Protein AF-A0A9P9G4G7-F1 (afdb_monomer)

Solvent-accessible surface area (backbone atoms only — not comparable to full-atom values): 7251 Å² total; per-residue (Å²): 136,85,80,51,73,46,72,50,93,49,97,52,38,46,46,36,37,38,46,35,79,91,70,76,42,65,52,77,46,78,59,27,53,66,90,45,66,79,78,62,82,86,71,73,50,72,68,55,52,52,53,47,53,32,68,68,69,73,54,50,76,93,79,57,79,86,81,86,87,80,87,84,78,79,82,81,44,81,47,66,54,96,60,53,52,44,99,82,70,83,46,75,49,59,61,76,78,26,37,37,54,46,70,80,86,61,74,71,74,127

InterPro domains:
  IPR002938 FAD-binding domain [PF01494] (19-108)
  IPR036188 FAD/NAD(P)-binding domain superfamily [G3DSA:3.50.50.60] (84-108)

Mean predicted aligned error: 11.19 Å

Structure (mmCIF, N/CA/C/O backbone):
data_AF-A0A9P9G4G7-F1
#
_entry.id   AF-A0A9P9G4G7-F1
#
loop_
_atom_site.group_PDB
_atom_site.id
_atom_site.type_symbol
_atom_site.label_atom_id
_atom_site.label_alt_id
_atom_site.label_comp_id
_atom_site.label_asym_id
_atom_site.label_entity_id
_atom_site.label_seq_id
_atom_site.pdbx_PDB_ins_code
_atom_site.Cartn_x
_atom_site.Cartn_y
_atom_site.Cartn_z
_atom_site.occupancy
_atom_site.B_iso_or_equiv
_atom_site.auth_seq_id
_atom_site.auth_comp_id
_atom_site.auth_asym_id
_atom_site.auth_atom_id
_atom_site.pdbx_PDB_model_num
ATOM 1 N N . MET A 1 1 ? -16.671 16.917 -8.321 1.00 41.00 1 MET A N 1
ATOM 2 C CA . MET A 1 1 ? -15.336 16.310 -8.152 1.00 41.00 1 MET A CA 1
ATOM 3 C C . MET A 1 1 ? -15.560 14.806 -8.070 1.00 41.00 1 MET A C 1
ATOM 5 O O . MET A 1 1 ? -16.259 14.373 -7.161 1.00 41.00 1 MET A O 1
ATOM 9 N N . PHE A 1 2 ? -15.145 14.043 -9.083 1.00 38.12 2 PHE A N 1
ATOM 10 C CA . PHE A 1 2 ? -15.349 12.592 -9.113 1.00 38.12 2 PHE A CA 1
ATOM 11 C C . PHE A 1 2 ? -14.189 11.930 -8.371 1.00 38.12 2 PHE A C 1
ATOM 13 O O . PHE A 1 2 ? -13.041 12.107 -8.760 1.00 38.12 2 PHE A O 1
ATOM 20 N N . HIS A 1 3 ? -14.489 11.206 -7.296 1.00 51.16 3 HIS A N 1
ATOM 21 C CA . HIS A 1 3 ? -13.516 10.395 -6.572 1.00 51.16 3 HIS A CA 1
ATOM 22 C C . HIS A 1 3 ? -13.793 8.944 -6.947 1.00 51.16 3 HIS A C 1
ATOM 24 O O . HIS A 1 3 ? -14.766 8.363 -6.470 1.00 51.16 3 HIS A O 1
ATOM 30 N N . GLN A 1 4 ? -13.004 8.387 -7.862 1.00 51.06 4 GLN A N 1
ATOM 31 C CA . GLN A 1 4 ? -13.153 6.995 -8.274 1.00 51.06 4 GLN A CA 1
ATOM 32 C C . GLN A 1 4 ? -12.061 6.154 -7.619 1.00 51.06 4 GLN A C 1
ATOM 34 O O . GLN A 1 4 ? -10.879 6.495 -7.668 1.00 51.06 4 GLN A O 1
ATOM 39 N N . VAL A 1 5 ? -12.486 5.061 -6.989 1.00 56.97 5 VAL A N 1
ATOM 40 C CA . VAL A 1 5 ? -11.599 3.971 -6.590 1.00 56.97 5 VAL A CA 1
ATOM 41 C C . VAL A 1 5 ? -11.725 2.902 -7.665 1.00 56.97 5 VAL A C 1
ATOM 43 O O . VAL A 1 5 ? -12.822 2.403 -7.917 1.00 56.97 5 VAL A O 1
ATOM 46 N N . VAL A 1 6 ? -10.614 2.579 -8.316 1.00 63.34 6 VAL A N 1
ATOM 47 C CA . VAL A 1 6 ? -10.541 1.523 -9.324 1.00 63.34 6 VAL A CA 1
ATOM 48 C C . VAL A 1 6 ? -9.920 0.304 -8.666 1.00 63.34 6 VAL A C 1
ATOM 50 O O . VAL A 1 6 ? -8.762 0.331 -8.257 1.00 63.34 6 VAL A O 1
ATOM 53 N N . TYR A 1 7 ? -10.690 -0.773 -8.556 1.00 59.88 7 TYR A N 1
ATOM 54 C CA . TYR A 1 7 ? -10.147 -2.068 -8.169 1.00 59.88 7 TYR A CA 1
ATOM 55 C C . TYR A 1 7 ? -9.564 -2.741 -9.402 1.00 59.88 7 TYR A C 1
ATOM 57 O O . TYR A 1 7 ? -10.260 -2.922 -10.403 1.00 59.88 7 TYR A O 1
ATOM 65 N N . VAL A 1 8 ? -8.288 -3.098 -9.326 1.00 67.12 8 VAL A N 1
ATOM 66 C CA . VAL A 1 8 ? -7.612 -3.831 -10.389 1.00 67.12 8 VAL A CA 1
ATOM 67 C C . VAL A 1 8 ? -7.634 -5.305 -10.011 1.00 67.12 8 VAL A C 1
ATOM 69 O O . VAL A 1 8 ? -7.229 -5.701 -8.922 1.00 67.12 8 VAL A O 1
ATOM 72 N N . ALA A 1 9 ? -8.178 -6.124 -10.907 1.00 63.09 9 ALA A N 1
ATOM 73 C CA . ALA A 1 9 ? -8.168 -7.568 -10.746 1.00 63.09 9 ALA A CA 1
ATOM 74 C C . ALA A 1 9 ? -6.817 -8.112 -11.235 1.00 63.09 9 ALA A C 1
ATOM 76 O O . ALA A 1 9 ? -6.674 -8.467 -12.406 1.00 63.09 9 ALA A O 1
ATOM 77 N N . ASN A 1 10 ? -5.830 -8.163 -10.341 1.00 73.25 10 ASN A N 1
ATOM 78 C CA . ASN A 1 10 ? -4.533 -8.784 -10.586 1.00 73.25 10 ASN A CA 1
ATOM 79 C C . ASN A 1 10 ? -4.451 -10.135 -9.844 1.00 73.25 10 ASN A C 1
ATOM 81 O O . ASN A 1 10 ? -4.945 -10.292 -8.731 1.00 73.25 10 ASN A O 1
ATOM 85 N N . LYS A 1 11 ? -3.892 -11.164 -10.497 1.00 74.69 11 LYS A N 1
ATOM 86 C CA . LYS A 1 11 ? -3.790 -12.522 -9.923 1.00 74.69 11 LYS A CA 1
ATOM 87 C C . LYS A 1 11 ? -2.676 -12.647 -8.879 1.00 74.69 11 LYS A C 1
ATOM 89 O O . LYS A 1 11 ? -2.701 -13.566 -8.066 1.00 74.69 11 LYS A O 1
ATOM 94 N N . ASP A 1 12 ? -1.691 -11.760 -8.960 1.00 80.25 12 ASP A N 1
ATOM 95 C CA . ASP A 1 12 ? -0.473 -11.771 -8.161 1.00 80.25 12 ASP A CA 1
ATOM 96 C C . ASP A 1 12 ? -0.475 -10.651 -7.116 1.00 80.25 12 ASP A C 1
ATOM 98 O O . ASP A 1 12 ? 0.278 -10.742 -6.156 1.00 80.25 12 ASP A O 1
ATOM 102 N N . ILE A 1 13 ? -1.301 -9.614 -7.260 1.00 78.44 13 ILE A N 1
ATOM 103 C CA . ILE A 1 13 ? -1.364 -8.490 -6.322 1.00 78.44 13 ILE A CA 1
ATOM 104 C C . ILE A 1 13 ? -2.835 -8.178 -6.020 1.00 78.44 13 ILE A C 1
ATOM 106 O O . ILE A 1 13 ? -3.692 -8.238 -6.898 1.00 78.44 13 ILE A O 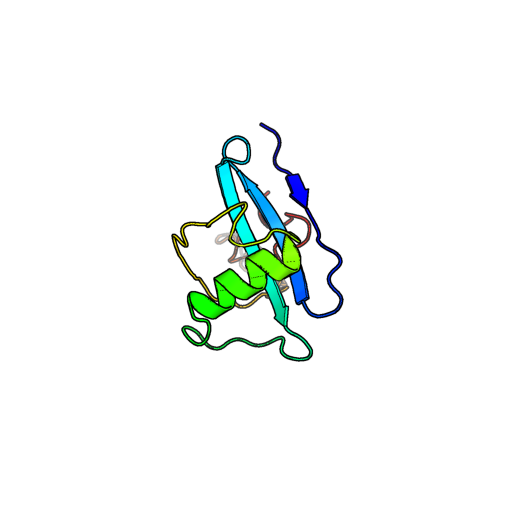1
ATOM 110 N N . GLY A 1 14 ? -3.152 -7.950 -4.746 1.00 75.38 14 GLY A N 1
ATOM 111 C CA . GLY A 1 14 ? -4.467 -7.455 -4.343 1.00 75.38 14 GLY A CA 1
ATOM 112 C C . GLY A 1 14 ? -4.394 -5.962 -4.059 1.00 75.38 14 GLY A C 1
ATOM 113 O O . GLY A 1 14 ? -3.730 -5.558 -3.102 1.00 75.38 14 GLY A O 1
ATOM 114 N N . GLU A 1 15 ? -5.097 -5.144 -4.843 1.00 69.69 15 GLU A N 1
ATOM 115 C CA . GLU A 1 15 ? -4.959 -3.687 -4.764 1.00 69.69 15 GLU A CA 1
ATOM 116 C C . GLU A 1 15 ? -6.229 -2.874 -5.048 1.00 69.69 15 GLU A C 1
ATOM 118 O O . GLU A 1 15 ? -7.262 -3.376 -5.500 1.00 69.69 15 GLU A O 1
ATOM 123 N N . GLY A 1 16 ? -6.099 -1.563 -4.836 1.00 70.56 16 GLY A N 1
ATOM 124 C CA . GLY A 1 16 ? -6.951 -0.543 -5.433 1.00 70.56 16 GLY A CA 1
ATOM 125 C C . GLY A 1 16 ? -6.151 0.707 -5.805 1.00 70.56 16 GLY A C 1
ATOM 126 O O . GLY A 1 16 ? -5.170 1.056 -5.149 1.00 70.56 16 GLY A O 1
ATOM 127 N N . PHE A 1 17 ? -6.593 1.398 -6.850 1.00 74.69 17 PHE A N 1
ATOM 128 C CA . PHE A 1 17 ? -6.118 2.722 -7.235 1.00 74.69 17 PHE A CA 1
ATOM 129 C C . PHE A 1 17 ? -7.123 3.768 -6.797 1.00 74.69 17 PHE A C 1
ATOM 131 O O . PHE A 1 17 ? -8.326 3.615 -7.019 1.00 74.69 17 PHE A O 1
ATOM 138 N N . ARG A 1 18 ? -6.623 4.878 -6.264 1.00 71.44 18 ARG A N 1
ATOM 139 C CA . ARG A 1 18 ? -7.397 6.112 -6.189 1.00 71.44 18 ARG A CA 1
ATOM 140 C C . ARG A 1 18 ? -6.730 7.158 -7.061 1.00 71.44 18 ARG A C 1
ATOM 142 O O . ARG A 1 18 ? -5.560 7.465 -6.851 1.00 71.44 18 ARG A O 1
ATOM 149 N N . LEU A 1 19 ? -7.485 7.706 -8.007 1.00 70.88 19 LEU A N 1
ATOM 150 C CA . LEU A 1 19 ? -7.067 8.860 -8.796 1.00 70.88 19 LEU A CA 1
ATOM 151 C C . LEU A 1 19 ? -7.626 10.141 -8.175 1.00 70.88 19 LEU A C 1
ATOM 153 O O . LEU A 1 19 ? -8.776 10.200 -7.733 1.00 70.88 19 LEU A O 1
ATOM 157 N N . GLU A 1 20 ? -6.793 11.169 -8.156 1.00 66.62 20 GLU A N 1
ATOM 158 C CA . GLU A 1 20 ? -7.064 12.500 -7.634 1.00 66.62 20 GLU A CA 1
ATOM 159 C C . GLU A 1 20 ? -6.625 13.560 -8.648 1.00 66.62 20 GLU A C 1
ATOM 161 O O . GLU A 1 20 ? -5.897 13.276 -9.601 1.00 66.62 20 GLU A O 1
ATOM 166 N N . ASN A 1 21 ? -7.078 14.800 -8.445 1.00 64.00 21 ASN A N 1
ATOM 167 C CA . ASN A 1 21 ? -6.650 15.958 -9.234 1.00 64.00 21 ASN A CA 1
ATOM 168 C C . ASN A 1 21 ? -6.730 15.734 -10.755 1.00 64.00 21 ASN A C 1
ATOM 170 O O . ASN A 1 21 ? -5.739 15.898 -11.462 1.00 64.00 21 ASN A O 1
ATOM 174 N N . GLU A 1 22 ? -7.915 15.365 -11.258 1.00 66.88 22 GLU A N 1
ATOM 175 C CA . GLU A 1 22 ? -8.141 15.127 -12.696 1.00 66.88 22 GLU A CA 1
ATOM 176 C C . GLU A 1 22 ? -7.218 14.042 -13.276 1.00 66.88 22 GLU A C 1
ATOM 178 O O . GLU A 1 22 ? -6.671 14.210 -14.361 1.00 66.88 22 GLU A O 1
ATOM 183 N N . GLU A 1 23 ? -7.010 12.948 -12.534 1.00 64.56 23 GLU A N 1
ATOM 184 C CA . GLU A 1 23 ? -6.185 11.803 -12.961 1.00 64.56 23 GLU A CA 1
ATOM 185 C C . GLU A 1 23 ? -4.679 12.111 -13.062 1.00 64.56 23 GLU A C 1
ATOM 187 O O . GLU A 1 23 ? -3.900 11.270 -13.505 1.00 64.56 23 GLU A O 1
ATOM 192 N N . LYS A 1 24 ? -4.236 13.294 -12.613 1.00 69.50 24 LYS A N 1
ATOM 193 C CA . LYS A 1 24 ? -2.814 13.684 -12.623 1.00 69.50 24 LYS A CA 1
ATOM 194 C C . LYS A 1 24 ? -2.037 13.125 -11.440 1.00 69.50 24 LYS A C 1
ATOM 196 O O . LYS A 1 24 ? -0.810 13.101 -11.472 1.00 69.50 24 LYS A O 1
ATOM 201 N N . GLN A 1 25 ? -2.736 12.746 -10.376 1.00 75.56 25 GLN A N 1
ATOM 202 C CA . GLN A 1 25 ? -2.151 12.219 -9.152 1.00 75.56 25 GLN A CA 1
ATOM 203 C C . GLN A 1 25 ? -3.028 11.101 -8.609 1.00 75.56 25 GLN A C 1
ATOM 205 O O . GLN A 1 25 ? -4.174 10.920 -9.015 1.00 75.56 25 GLN A O 1
ATOM 210 N N . GLY A 1 26 ? -2.489 10.337 -7.678 1.00 77.81 26 GLY A N 1
ATOM 211 C CA . GLY A 1 26 ? -3.223 9.262 -7.051 1.00 77.81 26 GLY A CA 1
ATOM 212 C C . GLY A 1 26 ? -2.336 8.482 -6.112 1.00 77.81 26 GLY A C 1
ATOM 213 O O . GLY A 1 26 ? -1.152 8.782 -5.954 1.00 77.81 26 GLY A O 1
ATOM 214 N N . PHE A 1 27 ? -2.913 7.455 -5.512 1.00 81.50 27 PHE A N 1
ATOM 215 C CA . PHE A 1 27 ? -2.156 6.494 -4.735 1.00 81.50 27 PHE A CA 1
ATOM 216 C C . PHE A 1 27 ? -2.607 5.075 -5.049 1.00 81.50 27 PHE A C 1
ATOM 218 O O . PHE A 1 27 ? -3.764 4.817 -5.400 1.00 81.50 27 PHE A O 1
ATOM 225 N N . ILE A 1 28 ? -1.654 4.160 -4.915 1.00 82.44 28 ILE A N 1
ATOM 226 C CA . ILE A 1 28 ? -1.867 2.724 -5.024 1.00 82.44 28 ILE A CA 1
ATOM 227 C C . ILE A 1 28 ? -1.923 2.169 -3.611 1.00 82.44 28 ILE A C 1
ATOM 229 O O . ILE A 1 28 ? -1.029 2.420 -2.803 1.00 82.44 28 ILE A O 1
ATOM 233 N N . MET A 1 29 ? -2.962 1.396 -3.325 1.00 83.44 29 MET A N 1
ATOM 234 C CA . MET A 1 29 ? -3.042 0.580 -2.121 1.00 83.44 29 MET A CA 1
ATOM 235 C C . MET A 1 29 ? -2.690 -0.854 -2.490 1.00 83.44 29 MET A C 1
ATOM 237 O O . MET A 1 29 ? -3.461 -1.490 -3.199 1.00 83.44 29 MET A O 1
ATOM 241 N N . VAL A 1 30 ? -1.556 -1.357 -2.007 1.00 84.38 30 VAL A N 1
ATOM 242 C CA . VAL A 1 30 ? -1.151 -2.759 -2.176 1.00 84.38 30 VAL A CA 1
ATOM 243 C C . VAL A 1 30 ? -1.425 -3.499 -0.872 1.00 84.38 30 VAL A C 1
ATOM 245 O O . VAL A 1 30 ? -0.803 -3.207 0.146 1.00 84.38 30 VAL A O 1
ATOM 248 N N . ASN A 1 31 ? -2.361 -4.446 -0.896 1.00 83.44 31 ASN A N 1
ATOM 249 C CA . ASN A 1 31 ? -2.733 -5.233 0.282 1.00 83.44 31 ASN A CA 1
ATOM 250 C C . ASN A 1 31 ? -1.892 -6.509 0.398 1.00 83.44 31 ASN A C 1
ATOM 252 O O . ASN A 1 31 ? -1.555 -6.933 1.500 1.00 83.44 31 ASN A O 1
ATOM 256 N N . ASN A 1 32 ? -1.563 -7.132 -0.735 1.00 85.00 32 ASN A N 1
ATOM 257 C CA . ASN A 1 32 ? -0.747 -8.340 -0.787 1.00 85.00 32 ASN A CA 1
ATOM 258 C C . ASN A 1 32 ? -0.001 -8.452 -2.118 1.00 85.00 32 ASN A C 1
ATOM 260 O O . ASN A 1 32 ? -0.496 -7.988 -3.140 1.00 85.00 32 ASN A O 1
ATOM 264 N N . VAL A 1 33 ? 1.147 -9.129 -2.093 1.00 85.25 33 VAL A N 1
ATOM 265 C CA . VAL A 1 33 ? 1.936 -9.526 -3.267 1.00 85.25 33 VAL A CA 1
ATOM 266 C C . VAL A 1 33 ? 2.210 -11.025 -3.156 1.00 85.25 33 VAL A C 1
ATOM 268 O O . VAL A 1 33 ? 2.877 -11.497 -2.232 1.00 85.25 33 VAL A O 1
ATOM 271 N N . GLY A 1 34 ? 1.640 -11.801 -4.071 1.00 86.06 34 GLY A N 1
ATOM 272 C CA . GLY A 1 34 ? 1.540 -13.250 -3.982 1.00 86.06 34 GLY A CA 1
ATOM 273 C C . GLY A 1 34 ? 0.865 -13.662 -2.674 1.00 86.06 34 GLY A C 1
ATOM 274 O O . GLY A 1 34 ? -0.218 -13.185 -2.334 1.00 86.06 34 GLY A O 1
ATOM 275 N N . SER A 1 35 ? 1.539 -14.531 -1.920 1.00 84.00 35 SER A N 1
ATOM 276 C CA . SER A 1 35 ? 1.110 -14.963 -0.586 1.00 84.00 35 SER A CA 1
ATOM 277 C C . SER A 1 35 ? 1.531 -14.015 0.541 1.00 84.00 35 SER A C 1
ATOM 279 O O . SER A 1 35 ? 1.187 -14.275 1.693 1.00 84.00 35 SER A O 1
ATOM 281 N N . ASN A 1 36 ? 2.307 -12.966 0.253 1.00 84.38 36 ASN A N 1
ATOM 282 C CA . ASN A 1 36 ? 2.737 -12.027 1.277 1.00 84.38 36 ASN A CA 1
ATOM 283 C C . ASN A 1 36 ? 1.684 -10.931 1.480 1.00 84.38 36 ASN A C 1
ATOM 285 O O . ASN A 1 36 ? 1.417 -10.160 0.563 1.00 84.38 36 ASN A O 1
ATOM 289 N N . ALA A 1 37 ? 1.115 -10.858 2.681 1.00 83.25 37 ALA A N 1
ATOM 290 C CA . ALA A 1 37 ? 0.140 -9.844 3.088 1.00 83.25 37 ALA A CA 1
ATOM 291 C C . ALA A 1 37 ? 0.640 -8.972 4.258 1.00 83.25 37 ALA A C 1
ATOM 293 O O . ALA A 1 37 ? -0.123 -8.179 4.806 1.00 83.25 37 ALA A O 1
ATOM 294 N N . THR A 1 38 ? 1.909 -9.125 4.655 1.00 82.88 38 THR A N 1
ATOM 295 C CA . THR A 1 38 ? 2.518 -8.375 5.757 1.00 82.88 38 THR A CA 1
ATOM 296 C C . THR A 1 38 ? 3.792 -7.702 5.267 1.00 82.88 38 THR A C 1
ATOM 298 O O . THR A 1 38 ? 4.690 -8.349 4.728 1.00 82.88 38 THR A O 1
ATOM 301 N N . PHE A 1 39 ? 3.886 -6.395 5.485 1.00 83.12 39 PHE A N 1
ATOM 302 C CA . PHE A 1 39 ? 5.032 -5.589 5.084 1.00 83.12 39 PHE A CA 1
ATOM 303 C C . PHE A 1 39 ? 5.600 -4.900 6.319 1.00 83.12 39 PHE A C 1
ATOM 305 O O . PHE A 1 39 ? 4.871 -4.244 7.061 1.00 83.12 39 PHE A O 1
ATOM 312 N N . GLU A 1 40 ? 6.902 -5.047 6.547 1.00 85.12 40 GLU A N 1
ATOM 313 C CA . GLU A 1 40 ? 7.577 -4.299 7.606 1.00 85.12 40 GLU A CA 1
ATOM 314 C C . GLU A 1 40 ? 7.793 -2.845 7.153 1.00 85.12 40 GLU A C 1
ATOM 316 O O . GLU A 1 40 ? 8.072 -2.609 5.967 1.00 85.12 40 GLU A O 1
ATOM 321 N N . PRO A 1 41 ? 7.710 -1.848 8.050 1.00 82.88 41 PRO A N 1
ATOM 322 C CA . PRO A 1 41 ? 7.999 -0.463 7.696 1.00 82.88 41 PRO A CA 1
ATOM 323 C C . PRO A 1 41 ? 9.381 -0.316 7.041 1.00 82.88 41 PRO A C 1
ATOM 325 O O . PRO A 1 41 ? 10.392 -0.748 7.590 1.00 82.88 41 PRO A O 1
ATOM 328 N N . GLY A 1 42 ? 9.426 0.291 5.852 1.00 84.25 42 GLY A N 1
ATOM 329 C CA . GLY A 1 42 ? 10.662 0.486 5.085 1.00 84.25 42 GLY A CA 1
ATOM 330 C C . GLY A 1 42 ? 11.160 -0.740 4.306 1.00 84.25 42 GLY A C 1
ATOM 331 O O . GLY A 1 42 ? 12.195 -0.645 3.656 1.00 84.25 42 GLY A O 1
ATOM 332 N N . SER A 1 43 ? 10.441 -1.869 4.332 1.00 87.44 43 SER A N 1
ATOM 333 C CA . SER A 1 43 ? 10.802 -3.068 3.551 1.00 87.44 43 SER A CA 1
ATOM 334 C C . SER A 1 43 ? 10.486 -2.964 2.055 1.00 87.44 43 SER A C 1
ATOM 336 O O . SER A 1 43 ? 11.009 -3.752 1.274 1.00 87.44 43 SER A O 1
ATOM 338 N N . VAL A 1 44 ? 9.650 -2.001 1.660 1.00 89.00 44 VAL A N 1
ATOM 339 C CA . VAL A 1 44 ? 9.243 -1.765 0.269 1.00 89.00 44 VAL A CA 1
ATOM 340 C C . VAL A 1 44 ? 10.086 -0.641 -0.325 1.00 89.00 44 VAL A C 1
ATOM 342 O O . VAL A 1 44 ? 10.133 0.463 0.221 1.00 89.00 44 VAL A O 1
ATOM 345 N N . THR A 1 45 ? 10.739 -0.917 -1.451 1.00 90.62 45 THR A N 1
ATOM 346 C CA . THR A 1 45 ? 11.607 0.032 -2.156 1.00 90.62 45 THR A CA 1
ATOM 347 C C . THR A 1 45 ? 10.874 0.764 -3.284 1.00 90.62 45 THR A C 1
ATOM 349 O O . THR A 1 45 ? 9.764 0.407 -3.675 1.00 90.62 45 THR A O 1
ATOM 352 N N . VAL A 1 46 ? 11.509 1.799 -3.843 1.00 88.25 46 VAL A N 1
ATOM 353 C CA . VAL A 1 46 ? 10.987 2.516 -5.021 1.00 88.25 46 VAL A CA 1
ATOM 354 C C . VAL A 1 46 ? 10.915 1.603 -6.251 1.00 88.25 46 VAL A C 1
ATOM 356 O O . VAL A 1 46 ? 9.972 1.715 -7.032 1.00 88.25 46 VAL A O 1
ATOM 359 N N . ASP A 1 47 ? 11.871 0.685 -6.415 1.00 90.00 47 ASP A N 1
ATOM 360 C CA . ASP A 1 47 ? 11.854 -0.305 -7.499 1.00 90.00 47 ASP A CA 1
ATOM 361 C C . ASP A 1 47 ? 10.645 -1.240 -7.382 1.00 90.00 47 ASP A C 1
ATOM 363 O O . ASP A 1 47 ? 9.931 -1.436 -8.367 1.00 90.00 47 ASP A O 1
ATOM 367 N N . ASP A 1 48 ? 10.344 -1.722 -6.171 1.00 90.38 48 ASP A N 1
ATOM 368 C CA . ASP A 1 48 ? 9.161 -2.556 -5.921 1.00 90.38 48 ASP A CA 1
ATOM 369 C C . ASP A 1 48 ? 7.873 -1.808 -6.282 1.00 90.38 48 ASP A C 1
ATOM 371 O O . ASP A 1 48 ? 7.018 -2.334 -6.992 1.00 90.38 48 ASP A O 1
ATOM 375 N N . VAL A 1 49 ? 7.742 -0.546 -5.851 1.00 88.25 49 VAL A N 1
ATOM 376 C CA . VAL A 1 49 ? 6.560 0.281 -6.150 1.00 88.25 49 VAL A CA 1
ATOM 377 C C . VAL A 1 49 ? 6.399 0.516 -7.650 1.00 88.25 49 VAL A C 1
ATOM 379 O O . VAL A 1 49 ? 5.280 0.436 -8.158 1.00 88.25 49 VAL A O 1
ATOM 382 N N . ASN A 1 50 ? 7.493 0.769 -8.372 1.00 88.69 50 ASN A N 1
ATOM 383 C CA . ASN A 1 50 ? 7.460 0.889 -9.828 1.00 88.69 50 ASN A CA 1
ATOM 384 C C . ASN A 1 50 ? 7.015 -0.420 -10.485 1.00 88.69 50 ASN A C 1
ATOM 386 O O . ASN A 1 50 ? 6.151 -0.405 -11.363 1.00 88.69 50 ASN A O 1
ATOM 390 N N . GLN A 1 51 ? 7.560 -1.556 -10.043 1.00 89.06 51 GLN A N 1
ATOM 391 C CA . GLN A 1 51 ? 7.153 -2.864 -10.544 1.00 89.06 51 GLN A CA 1
ATOM 392 C C . GLN A 1 51 ? 5.660 -3.101 -10.312 1.00 89.06 51 GLN A C 1
ATOM 394 O O . GLN A 1 51 ? 4.966 -3.514 -11.244 1.00 89.06 51 GLN A O 1
ATOM 399 N N . TYR A 1 52 ? 5.160 -2.807 -9.109 1.00 88.38 52 TYR A N 1
ATOM 400 C CA . TYR A 1 52 ? 3.738 -2.903 -8.807 1.00 88.38 52 TYR A CA 1
ATOM 401 C C . TYR A 1 52 ? 2.956 -2.004 -9.761 1.00 88.38 52 TYR A C 1
ATOM 403 O O . TYR A 1 52 ? 2.169 -2.527 -10.539 1.00 88.38 52 TYR A O 1
ATOM 411 N N . PHE A 1 53 ? 3.243 -0.700 -9.831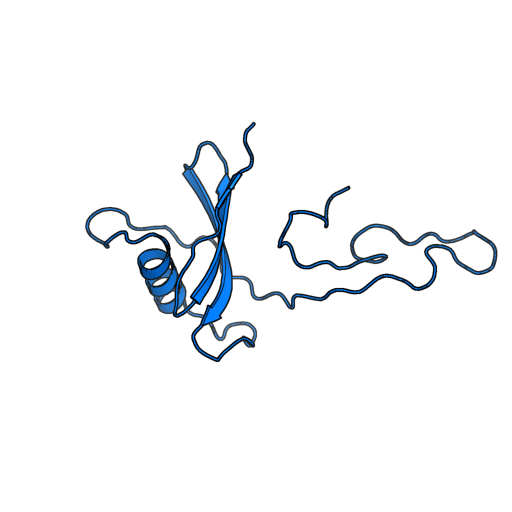 1.00 86.88 53 PHE A N 1
ATOM 412 C CA . PHE A 1 53 ? 2.551 0.235 -10.727 1.00 86.88 53 PHE A CA 1
ATOM 413 C C . PHE A 1 53 ? 2.380 -0.311 -12.154 1.00 86.88 53 PHE A C 1
ATOM 415 O O . PHE A 1 53 ? 1.264 -0.295 -12.677 1.00 86.88 53 PHE A O 1
ATOM 422 N N . TYR A 1 54 ? 3.438 -0.842 -12.776 1.00 87.50 54 TYR A N 1
ATOM 423 C CA . TYR A 1 54 ? 3.345 -1.405 -14.129 1.00 87.50 54 TYR A CA 1
ATOM 424 C C . TYR A 1 54 ? 2.514 -2.688 -14.191 1.00 87.50 54 TYR A C 1
ATOM 426 O O . TYR A 1 54 ? 1.712 -2.854 -15.110 1.00 87.50 54 TYR A O 1
ATOM 434 N N . GLN A 1 55 ? 2.654 -3.579 -13.207 1.00 86.12 55 GLN A N 1
ATOM 435 C CA . GLN A 1 55 ? 1.866 -4.811 -13.146 1.00 86.12 55 GLN A CA 1
ATOM 436 C C . GLN A 1 55 ? 0.366 -4.541 -12.982 1.00 86.12 55 GLN A C 1
ATOM 438 O O . GLN A 1 55 ? -0.440 -5.263 -13.566 1.00 86.12 55 GLN A O 1
ATOM 443 N N . LEU A 1 56 ? -0.016 -3.514 -12.218 1.00 83.44 56 LEU A N 1
ATOM 444 C CA . LEU A 1 56 ? -1.430 -3.226 -11.959 1.00 83.44 56 LEU A CA 1
ATOM 445 C C . LEU A 1 56 ? -2.043 -2.351 -13.059 1.00 83.44 56 LEU A C 1
ATOM 447 O O . LEU A 1 56 ? -3.184 -2.550 -13.462 1.00 83.44 56 LEU A O 1
ATOM 451 N N . SER A 1 57 ? -1.289 -1.381 -13.579 1.00 81.06 57 SER A N 1
ATOM 452 C CA . SER A 1 57 ? -1.783 -0.502 -14.648 1.00 81.06 57 SER A CA 1
ATOM 453 C C . SER A 1 57 ? -1.786 -1.173 -16.026 1.00 81.06 57 SER A C 1
ATOM 455 O O . SER A 1 57 ? -2.482 -0.711 -16.930 1.00 81.06 57 SER A O 1
ATOM 457 N N . GLY A 1 58 ? -0.982 -2.227 -16.221 1.00 82.88 58 GLY A N 1
ATOM 458 C CA . GLY A 1 58 ? -0.724 -2.820 -17.538 1.00 82.88 58 GLY A CA 1
ATOM 459 C C . GLY A 1 58 ? 0.048 -1.890 -18.485 1.00 82.88 58 GLY A C 1
ATOM 460 O O . GLY A 1 58 ? 0.134 -2.156 -19.687 1.00 82.88 58 GLY A O 1
ATOM 461 N N . LEU A 1 59 ? 0.578 -0.779 -17.965 1.00 85.00 59 LEU A N 1
ATOM 462 C CA . LEU A 1 59 ? 1.417 0.152 -18.703 1.00 85.00 59 LEU A CA 1
ATOM 463 C C . LEU A 1 59 ? 2.861 -0.341 -18.744 1.00 85.00 59 LEU A C 1
ATOM 465 O O . LEU A 1 59 ? 3.279 -1.237 -18.015 1.00 85.00 59 LEU A O 1
ATOM 469 N N . THR A 1 60 ? 3.633 0.288 -19.615 1.00 83.69 60 THR A N 1
ATOM 470 C CA . THR A 1 60 ? 5.048 0.007 -19.822 1.00 83.69 60 THR A CA 1
ATOM 471 C C . THR A 1 60 ? 5.855 1.292 -19.648 1.00 83.69 60 THR A C 1
ATOM 473 O O . THR A 1 60 ? 5.323 2.393 -19.813 1.00 83.69 60 THR A O 1
ATOM 476 N N . LEU A 1 61 ? 7.140 1.154 -19.306 1.00 81.62 61 LEU A N 1
ATOM 477 C CA . LEU A 1 61 ? 8.051 2.272 -19.012 1.00 81.62 61 LEU A CA 1
ATOM 478 C C . LEU A 1 61 ? 8.141 3.299 -20.157 1.00 81.62 61 LEU A C 1
ATOM 480 O O . LEU A 1 61 ? 8.362 4.479 -19.920 1.00 81.62 61 LEU A O 1
ATOM 484 N N . ASP A 1 62 ? 7.951 2.870 -21.406 1.00 85.00 62 ASP A N 1
ATOM 485 C CA . ASP A 1 62 ? 7.937 3.741 -22.589 1.00 85.00 62 ASP A CA 1
ATOM 486 C C . ASP A 1 62 ? 6.685 4.627 -22.692 1.00 85.00 62 ASP A C 1
ATOM 488 O O . ASP A 1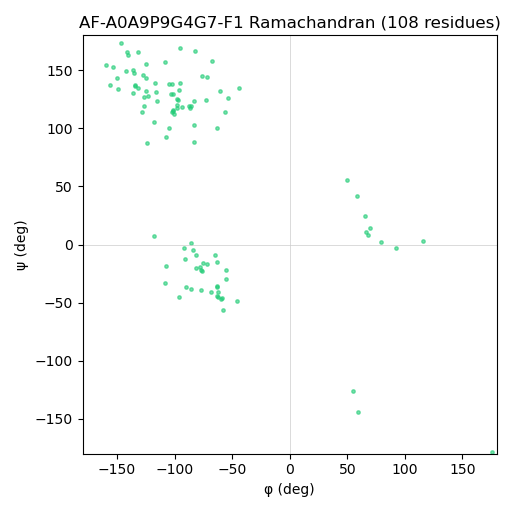 62 ? 6.691 5.604 -23.440 1.00 85.00 62 ASP A O 1
ATO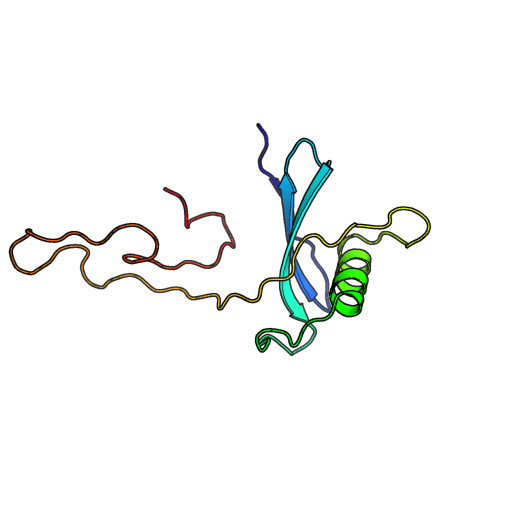M 492 N N . LYS A 1 63 ? 5.618 4.309 -21.948 1.00 83.69 63 LYS A N 1
ATOM 493 C CA . LYS A 1 63 ? 4.359 5.065 -21.962 1.00 83.69 63 LYS A CA 1
ATOM 494 C C . LYS A 1 63 ? 4.267 6.076 -20.833 1.00 83.69 63 LYS A C 1
ATOM 496 O O . LYS A 1 63 ? 3.808 7.192 -21.059 1.00 83.69 63 LYS A O 1
ATOM 501 N N . VAL A 1 64 ? 4.629 5.666 -19.621 1.00 83.69 64 VAL A N 1
ATOM 502 C CA . VAL A 1 64 ? 4.471 6.469 -18.405 1.00 83.69 64 VAL A CA 1
ATOM 503 C C . VAL A 1 64 ? 5.587 6.123 -17.434 1.00 83.69 64 VAL A C 1
ATOM 505 O O . VAL A 1 64 ? 5.802 4.950 -17.156 1.00 83.69 64 VAL A O 1
ATOM 508 N N . THR A 1 65 ? 6.213 7.151 -16.861 1.00 86.25 65 THR A N 1
ATOM 509 C CA . THR A 1 65 ? 7.145 7.013 -15.737 1.00 86.25 65 THR A CA 1
ATOM 510 C C . THR A 1 65 ? 6.575 7.780 -14.546 1.00 86.25 65 THR A C 1
ATOM 512 O O . THR A 1 65 ? 6.589 9.014 -14.577 1.00 86.25 65 THR A O 1
ATOM 515 N N . PRO A 1 66 ? 6.027 7.100 -13.523 1.00 84.44 66 PRO A N 1
ATOM 516 C CA . PRO A 1 66 ? 5.486 7.783 -12.357 1.00 84.44 66 PRO A CA 1
ATOM 517 C C . PRO A 1 66 ? 6.612 8.366 -11.493 1.00 84.44 66 PRO A C 1
ATOM 519 O O . PRO A 1 66 ? 7.669 7.761 -11.321 1.00 84.44 66 PRO A O 1
ATOM 522 N N . GLU A 1 67 ? 6.366 9.533 -10.905 1.00 88.81 67 GLU A N 1
ATOM 523 C CA . GLU A 1 67 ? 7.187 10.057 -9.816 1.00 88.81 67 GLU A CA 1
ATOM 524 C C . GLU A 1 67 ? 6.648 9.516 -8.485 1.00 88.81 67 GLU A C 1
ATOM 526 O O . GLU A 1 67 ? 5.496 9.764 -8.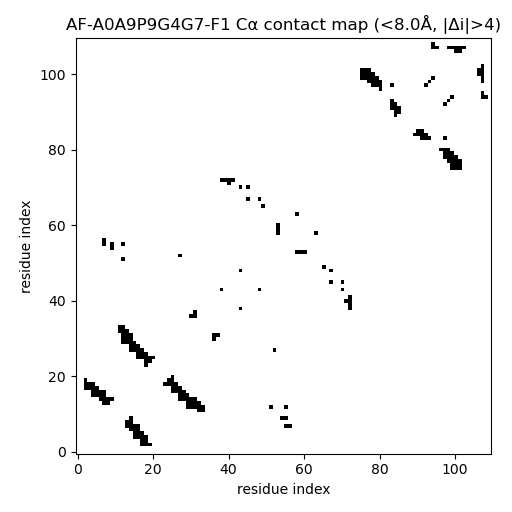121 1.00 88.81 67 GLU A O 1
ATOM 531 N N . ILE A 1 68 ? 7.471 8.766 -7.746 1.00 87.06 68 ILE A N 1
ATOM 532 C CA . ILE A 1 68 ? 7.088 8.252 -6.428 1.00 87.06 68 ILE A CA 1
ATOM 533 C C . ILE A 1 68 ? 7.320 9.338 -5.379 1.00 87.06 68 ILE A C 1
ATOM 535 O O . ILE A 1 68 ? 8.446 9.580 -4.953 1.00 87.06 68 ILE A O 1
ATOM 539 N N . VAL A 1 69 ? 6.232 9.975 -4.947 1.00 87.50 69 VAL A N 1
ATOM 540 C CA . VAL A 1 69 ? 6.277 11.071 -3.966 1.00 87.50 69 VAL A CA 1
ATOM 541 C C . VAL A 1 69 ? 6.475 10.554 -2.538 1.00 87.50 69 VAL A C 1
ATOM 543 O O . VAL A 1 69 ? 7.183 11.168 -1.743 1.00 87.50 69 VAL A O 1
ATOM 546 N N . SER A 1 70 ? 5.843 9.431 -2.180 1.00 85.38 70 SER A N 1
ATOM 547 C CA . SER A 1 70 ? 5.987 8.825 -0.852 1.00 85.38 70 SER A CA 1
ATOM 548 C C . SER A 1 70 ? 5.602 7.347 -0.853 1.00 85.38 70 SER A C 1
ATOM 550 O O . SER A 1 70 ? 4.786 6.916 -1.667 1.00 85.38 70 SER A O 1
ATOM 552 N N . ILE A 1 71 ? 6.170 6.589 0.085 1.00 86.50 71 ILE A N 1
ATOM 553 C CA . ILE A 1 71 ? 5.831 5.188 0.348 1.00 86.50 71 ILE A CA 1
ATOM 554 C C . ILE A 1 71 ? 5.510 5.084 1.836 1.00 86.50 71 ILE A C 1
ATOM 556 O O . ILE A 1 71 ? 6.362 5.377 2.672 1.00 86.50 71 ILE A O 1
ATOM 560 N N . ASN A 1 72 ? 4.286 4.676 2.164 1.00 83.00 72 ASN A N 1
ATOM 561 C CA . ASN A 1 72 ? 3.839 4.523 3.544 1.00 83.00 72 ASN A CA 1
ATOM 562 C C . ASN A 1 72 ? 3.307 3.108 3.755 1.00 83.00 72 ASN A C 1
ATOM 564 O O . ASN A 1 72 ? 2.485 2.628 2.979 1.00 83.00 72 ASN A O 1
ATOM 568 N N . CYS A 1 73 ? 3.756 2.464 4.829 1.00 77.62 73 CYS A N 1
ATOM 569 C CA . CYS A 1 73 ? 3.192 1.203 5.288 1.00 77.62 73 CYS A CA 1
ATOM 570 C C . CYS A 1 73 ? 2.208 1.509 6.417 1.00 77.62 73 CYS A C 1
ATOM 572 O O . CYS A 1 73 ? 2.615 2.036 7.454 1.00 77.62 73 CYS A O 1
ATOM 574 N N . TRP A 1 74 ? 0.928 1.191 6.228 1.00 72.56 74 TRP A N 1
ATOM 575 C CA . TRP A 1 74 ? -0.041 1.174 7.322 1.00 72.56 74 TRP A CA 1
ATOM 576 C C . TRP A 1 74 ? -0.423 -0.263 7.653 1.00 72.56 74 TRP A C 1
ATOM 578 O O . TRP A 1 74 ? -0.370 -1.151 6.802 1.00 72.56 74 TRP A O 1
ATOM 588 N N . THR A 1 75 ? -0.894 -0.479 8.875 1.00 67.75 75 THR A N 1
ATOM 589 C CA . THR A 1 75 ? -1.584 -1.717 9.236 1.00 67.75 75 THR A CA 1
ATOM 590 C C . THR A 1 75 ? -3.079 -1.504 9.055 1.00 67.75 75 THR A C 1
ATOM 592 O O . THR A 1 75 ? -3.671 -0.653 9.718 1.00 67.75 75 THR A O 1
ATOM 595 N N . MET A 1 76 ? -3.702 -2.279 8.165 1.00 64.19 76 MET A N 1
ATOM 596 C CA . MET A 1 76 ? -5.158 -2.289 8.030 1.00 64.19 76 MET A CA 1
ATOM 597 C C . MET A 1 76 ? -5.762 -3.003 9.232 1.00 64.19 76 MET A C 1
ATOM 599 O O . MET A 1 76 ? -5.442 -4.157 9.510 1.00 64.19 76 MET A O 1
ATOM 603 N N . ALA A 1 77 ? -6.655 -2.323 9.937 1.00 56.94 77 ALA A N 1
ATOM 604 C CA . ALA A 1 77 ? -7.349 -2.884 11.076 1.00 56.94 77 ALA A CA 1
ATOM 605 C C . ALA A 1 77 ? -8.839 -2.562 10.986 1.00 56.94 77 ALA A C 1
ATOM 607 O O . ALA A 1 77 ? -9.212 -1.443 10.643 1.00 56.94 77 ALA A O 1
ATOM 608 N N . ALA A 1 78 ? -9.678 -3.551 11.285 1.00 51.56 78 ALA A N 1
ATOM 609 C CA . ALA A 1 78 ? -11.115 -3.384 11.443 1.00 51.56 78 ALA A CA 1
ATOM 610 C C . ALA A 1 78 ? -11.443 -3.498 12.936 1.00 51.56 78 ALA A C 1
ATOM 612 O O . ALA A 1 78 ? -11.627 -4.598 13.453 1.00 51.56 78 ALA A O 1
ATOM 613 N N . TYR A 1 79 ? -11.474 -2.368 13.637 1.00 51.66 79 TYR A N 1
ATOM 614 C CA . TYR A 1 79 ? -11.859 -2.312 15.046 1.00 51.66 79 TYR A CA 1
ATOM 615 C C . TYR A 1 79 ? -12.989 -1.311 15.221 1.00 51.66 79 TYR A C 1
ATOM 617 O O . TYR A 1 79 ? -13.018 -0.273 14.572 1.00 51.66 79 TYR A O 1
ATOM 625 N N . THR A 1 80 ? -13.928 -1.610 16.109 1.00 52.88 80 THR A N 1
ATOM 626 C CA . THR A 1 80 ? -14.968 -0.672 16.534 1.00 52.88 80 THR A CA 1
ATOM 627 C C . THR A 1 80 ? -15.012 -0.694 18.051 1.00 52.88 80 THR A C 1
ATOM 629 O O . THR A 1 80 ? -14.955 -1.764 18.662 1.00 52.88 80 THR A O 1
ATOM 632 N N . ALA A 1 81 ? -15.077 0.478 18.674 1.00 61.47 81 ALA A N 1
ATOM 633 C CA . ALA A 1 81 ? -15.196 0.590 20.114 1.00 61.47 81 ALA A CA 1
ATOM 634 C C . ALA A 1 81 ? -16.492 -0.093 20.573 1.00 61.47 81 ALA A C 1
ATOM 636 O O . ALA A 1 81 ? -17.571 0.178 20.051 1.00 61.47 81 ALA A O 1
ATOM 637 N N . GLY A 1 82 ? -16.409 -0.943 21.601 1.00 60.38 82 GLY A N 1
ATOM 638 C CA . GLY A 1 82 ? -17.600 -1.571 22.190 1.00 60.38 82 GLY A CA 1
ATOM 639 C C . GLY A 1 82 ? -18.577 -0.561 22.812 1.00 60.38 82 GLY A C 1
ATOM 640 O O . GLY A 1 82 ? -19.724 -0.903 23.090 1.00 60.38 82 GLY A O 1
ATOM 641 N N . ARG A 1 83 ? -18.128 0.683 23.040 1.00 60.03 83 ARG A N 1
ATOM 642 C CA . ARG A 1 83 ? -18.939 1.825 23.472 1.00 60.03 83 ARG A CA 1
ATOM 643 C C . ARG A 1 83 ? -18.254 3.136 23.063 1.00 60.03 83 ARG A C 1
ATOM 645 O O . ARG A 1 83 ? -17.051 3.276 23.253 1.00 60.03 83 ARG A O 1
ATOM 652 N N . PHE A 1 84 ? -19.026 4.095 22.554 1.00 63.44 84 PHE A N 1
ATOM 653 C CA . PHE A 1 84 ? -18.533 5.383 22.033 1.00 63.44 84 PHE A CA 1
ATOM 654 C C . PHE A 1 84 ? -18.495 6.503 23.082 1.00 63.44 84 PHE A C 1
ATOM 656 O O . PHE A 1 84 ? -18.054 7.611 22.803 1.00 63.44 84 PHE A O 1
ATOM 663 N N . GLU A 1 85 ? -18.950 6.222 24.298 1.00 61.56 85 GLU A N 1
ATOM 664 C CA . GLU A 1 85 ? -19.063 7.180 25.395 1.00 61.56 85 GLU A CA 1
ATOM 665 C C . GLU A 1 85 ? -18.539 6.564 26.698 1.00 61.56 85 GLU A C 1
ATOM 667 O O . GLU A 1 85 ? -18.678 5.358 26.946 1.00 61.56 85 GLU A O 1
ATOM 672 N N . SER A 1 86 ? -17.953 7.392 27.561 1.00 67.69 86 SER A N 1
ATOM 673 C CA . SER A 1 86 ? -17.536 6.969 28.898 1.00 67.69 86 SER A CA 1
ATOM 674 C C . SER A 1 86 ? -18.738 6.647 29.793 1.00 67.69 86 SER A C 1
ATOM 676 O O . SER A 1 86 ? -19.857 7.126 29.584 1.00 67.69 86 SER A O 1
ATOM 678 N N . LYS A 1 87 ? -18.521 5.844 30.845 1.00 63.00 87 LYS A N 1
ATOM 679 C CA . LYS A 1 87 ? -19.530 5.656 31.899 1.00 63.00 87 LYS A CA 1
ATOM 680 C C . LYS A 1 87 ? -19.767 7.002 32.594 1.00 63.00 87 LYS A C 1
ATOM 682 O O . LYS A 1 87 ? -18.971 7.406 33.432 1.00 63.00 87 LYS A O 1
ATOM 687 N N . GLY A 1 88 ? -20.848 7.682 32.214 1.00 71.06 88 GLY A N 1
ATOM 688 C CA . GLY A 1 88 ? -21.191 9.026 32.688 1.00 71.06 88 GLY A CA 1
ATOM 689 C C . GLY A 1 88 ? -21.189 10.117 31.609 1.00 71.06 88 GLY A C 1
ATOM 690 O O . GLY A 1 88 ? -21.426 11.267 31.959 1.00 71.06 88 GLY A O 1
ATOM 691 N N . GLY A 1 89 ? -20.939 9.787 30.332 1.00 67.25 89 GLY A N 1
ATOM 692 C CA . GLY A 1 89 ? -21.229 10.661 29.181 1.00 67.25 89 GLY A CA 1
ATOM 693 C C . GLY A 1 89 ? -20.355 11.912 29.037 1.00 67.25 89 GLY A C 1
AT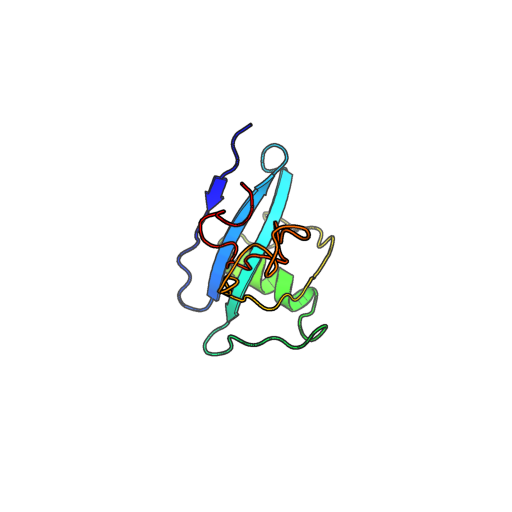OM 694 O O . GLY A 1 89 ? -20.703 12.813 28.287 1.00 67.25 89 GLY A O 1
ATOM 695 N N . GLN A 1 90 ? -19.237 11.997 29.760 1.00 67.44 90 GLN A N 1
ATOM 696 C CA . GLN A 1 90 ? -18.363 13.181 29.751 1.00 67.44 90 GLN A CA 1
ATOM 697 C C . GLN A 1 90 ? -17.254 13.113 28.690 1.00 67.44 90 GLN A C 1
ATOM 699 O O . GLN A 1 90 ? -16.594 14.114 28.430 1.00 67.44 90 GLN A O 1
ATOM 704 N N . VAL A 1 91 ? -17.029 11.939 28.089 1.00 62.94 91 VAL A N 1
ATOM 705 C CA . VAL A 1 91 ? -16.008 11.720 27.054 1.00 62.94 91 VAL A CA 1
ATOM 706 C C . VAL A 1 91 ? -16.614 10.887 25.933 1.00 62.94 91 VAL A C 1
ATOM 708 O O . VAL A 1 91 ? -17.189 9.832 26.208 1.00 62.94 91 VAL A O 1
ATOM 711 N N . PHE A 1 92 ? -16.447 11.348 24.695 1.00 63.66 92 PHE A N 1
ATOM 712 C CA . PHE A 1 92 ? -16.926 10.693 23.479 1.00 63.66 92 PHE A CA 1
ATOM 713 C C . PHE A 1 92 ? -15.742 10.307 22.589 1.00 63.66 92 PHE A C 1
ATOM 715 O O . PHE A 1 92 ? -14.792 11.077 22.450 1.00 63.66 92 PHE A O 1
ATOM 722 N N . LEU A 1 93 ? -15.798 9.115 21.997 1.00 44.47 93 LEU A N 1
ATOM 723 C CA . LEU A 1 93 ? -14.842 8.640 21.001 1.00 44.47 93 LEU A CA 1
ATOM 724 C C . LEU A 1 93 ? -15.408 8.902 19.601 1.00 44.47 93 LEU A C 1
ATOM 726 O O . LEU A 1 93 ? -16.553 8.548 19.325 1.00 44.47 93 LEU A O 1
ATOM 730 N N . ALA A 1 94 ? -14.592 9.467 18.710 1.00 57.00 94 ALA A N 1
ATOM 731 C CA . ALA A 1 94 ? -14.929 9.694 17.303 1.00 57.00 94 ALA A CA 1
ATOM 732 C C . ALA A 1 94 ? -13.722 9.412 16.387 1.00 57.00 94 ALA A C 1
ATOM 734 O O . ALA A 1 94 ? -12.583 9.342 16.856 1.00 57.00 94 ALA A O 1
ATOM 735 N N . GLY A 1 95 ? -13.979 9.236 15.087 1.00 55.03 95 GLY A N 1
ATOM 736 C CA . GLY A 1 95 ? -12.952 8.968 14.070 1.00 55.03 95 GLY A CA 1
ATOM 737 C C . GLY A 1 95 ? -12.139 7.698 14.348 1.00 55.03 95 GLY A C 1
ATOM 738 O O . GLY A 1 95 ? -12.661 6.733 14.912 1.00 55.03 95 GLY A O 1
ATOM 739 N N . CYS A 1 96 ? -10.839 7.726 14.029 1.00 51.38 96 CYS A N 1
ATOM 740 C CA . CYS A 1 96 ? -9.915 6.595 14.206 1.00 51.38 96 CYS A CA 1
ATOM 741 C C . CYS A 1 96 ? -9.856 6.038 15.642 1.00 51.38 96 CYS A C 1
ATOM 743 O O . CYS A 1 96 ? -9.461 4.891 15.841 1.00 51.38 96 CYS A O 1
ATOM 745 N N . SER A 1 97 ? -10.245 6.829 16.651 1.00 50.69 97 SER A N 1
ATOM 746 C CA . S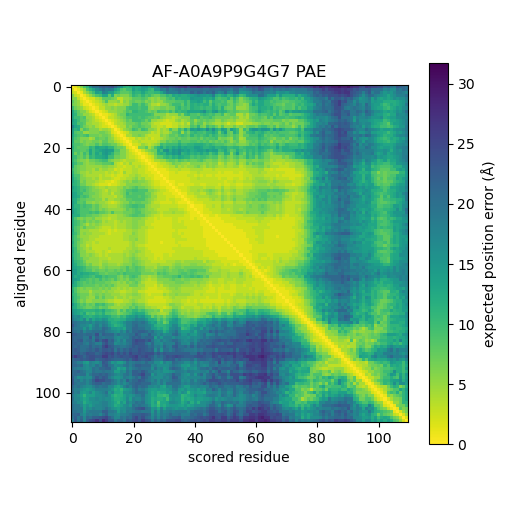ER A 1 97 ? -10.311 6.403 18.058 1.00 50.69 97 SER A CA 1
ATOM 747 C C . SER A 1 97 ? -11.548 5.561 18.386 1.00 50.69 97 SER A C 1
ATOM 749 O O . SER A 1 97 ? -11.576 4.883 19.411 1.00 50.69 97 SER A O 1
ATOM 751 N N . ALA A 1 98 ? -12.580 5.624 17.545 1.00 44.78 98 ALA A N 1
ATOM 752 C CA . ALA A 1 98 ? -13.850 4.933 17.733 1.00 44.78 98 ALA A CA 1
ATOM 753 C C . ALA A 1 98 ? -14.029 3.768 16.759 1.00 44.78 98 ALA A C 1
ATOM 755 O O . ALA A 1 98 ? -14.642 2.758 17.106 1.00 44.78 98 ALA A O 1
ATOM 756 N N . HIS A 1 99 ? -13.488 3.896 15.552 1.00 43.44 99 HIS A N 1
ATOM 757 C CA . HIS A 1 99 ? -13.406 2.809 14.598 1.00 43.44 99 HIS A CA 1
ATOM 758 C C . HIS A 1 99 ? -12.180 2.972 13.701 1.00 43.44 99 HIS A C 1
ATOM 760 O O . HIS A 1 99 ? -11.818 4.073 13.308 1.00 43.44 99 HIS A O 1
ATOM 766 N N . THR A 1 100 ? -11.548 1.862 13.355 1.00 48.81 100 THR A N 1
ATOM 767 C CA . THR A 1 100 ? -10.588 1.780 12.253 1.00 48.81 100 THR A CA 1
ATOM 768 C C . THR A 1 100 ? -11.210 0.836 11.245 1.00 48.81 100 THR A C 1
ATOM 770 O O . THR A 1 100 ? -11.706 -0.219 11.642 1.00 48.81 100 THR A O 1
ATOM 773 N N . MET A 1 101 ? -11.252 1.218 9.973 1.00 47.44 101 MET A N 1
ATOM 774 C CA . MET A 1 101 ? -11.713 0.343 8.902 1.00 47.44 101 MET A CA 1
ATOM 775 C C . MET A 1 101 ? -10.659 0.292 7.799 1.00 47.44 101 MET A C 1
ATOM 777 O O . MET A 1 101 ? -10.009 1.303 7.525 1.00 47.44 101 MET A O 1
ATOM 781 N N . PRO A 1 102 ? -10.502 -0.862 7.133 1.00 47.53 102 PRO A N 1
ATOM 782 C CA . PRO A 1 102 ? -9.895 -0.936 5.816 1.00 47.53 102 PRO A CA 1
ATOM 783 C C . PRO A 1 102 ? -10.417 0.183 4.899 1.00 47.53 102 PRO A C 1
ATOM 785 O O . PRO A 1 102 ? -11.631 0.374 4.824 1.00 47.53 1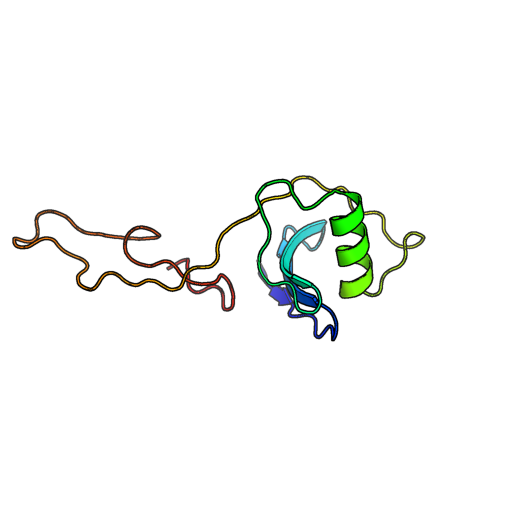02 PRO A O 1
ATOM 788 N N . PRO A 1 103 ? -9.559 0.891 4.145 1.00 50.59 103 PRO A N 1
ATOM 789 C CA . PRO A 1 103 ? -10.013 1.889 3.169 1.00 50.59 103 PRO A CA 1
ATOM 790 C C . PRO A 1 103 ? -10.811 1.277 2.012 1.00 50.59 103 PRO A C 1
ATOM 792 O O . PRO A 1 103 ? -11.409 2.002 1.217 1.00 50.59 103 PRO A O 1
ATOM 795 N N . THR A 1 104 ? -10.853 -0.054 1.905 1.00 48.12 104 THR A N 1
ATOM 796 C CA . THR A 1 104 ? -11.738 -0.759 0.981 1.00 48.12 104 THR A CA 1
ATOM 797 C C . THR A 1 104 ? -13.192 -0.354 1.233 1.00 48.12 104 THR A C 1
ATOM 799 O O . THR A 1 104 ? -13.745 -0.647 2.290 1.00 48.12 104 THR A O 1
ATOM 802 N N . GLY A 1 105 ? -13.805 0.323 0.260 1.00 42.66 105 GLY A N 1
ATOM 803 C CA . GLY A 1 105 ? -15.172 0.844 0.357 1.00 42.66 105 GLY A CA 1
ATOM 804 C C . GLY A 1 105 ? -15.301 2.284 0.872 1.00 42.66 105 GLY A C 1
ATOM 805 O O . GLY A 1 105 ? -16.415 2.793 0.886 1.00 42.66 105 GLY A O 1
ATOM 806 N N . GLY A 1 106 ? -14.208 2.960 1.256 1.00 46.84 106 GLY A N 1
ATOM 807 C CA . GLY A 1 106 ? -14.230 4.387 1.619 1.00 46.84 106 GLY A CA 1
ATOM 808 C C . GLY A 1 106 ? -15.034 4.731 2.882 1.00 46.84 106 GLY A C 1
ATOM 809 O O . GLY A 1 106 ? -15.498 5.856 3.014 1.00 46.84 106 GLY A O 1
ATOM 810 N N . LEU A 1 107 ? -15.217 3.777 3.800 1.00 50.50 107 LEU A N 1
ATOM 811 C CA . LEU A 1 107 ? -16.116 3.901 4.960 1.00 50.50 107 LEU A CA 1
ATOM 812 C C . LEU A 1 107 ? -15.491 4.575 6.199 1.00 50.50 107 LEU A C 1
ATOM 814 O O . LEU A 1 107 ? -16.150 4.667 7.229 1.00 50.50 107 LEU A O 1
ATOM 818 N N . GLY A 1 108 ? -14.228 5.007 6.129 1.00 41.56 108 GLY A N 1
ATOM 819 C CA . GLY A 1 108 ? -13.521 5.633 7.258 1.00 41.56 108 GLY A CA 1
ATOM 820 C C . GLY A 1 108 ? -13.816 7.123 7.462 1.00 41.56 108 GLY A C 1
ATOM 821 O O . GLY A 1 108 ? -13.412 7.684 8.474 1.00 41.56 108 GLY A O 1
ATOM 822 N N . GLU A 1 109 ? -14.511 7.758 6.517 1.00 39.12 109 GLU A N 1
ATOM 823 C CA . GLU A 1 109 ? -14.725 9.206 6.476 1.00 39.12 109 GLU A CA 1
ATOM 824 C C . GLU A 1 109 ? -16.238 9.497 6.439 1.00 39.12 109 GLU A C 1
ATOM 826 O O . GLU A 1 109 ? -16.828 9.612 5.362 1.00 39.12 109 GLU A O 1
ATOM 831 N N . HIS A 1 110 ? -16.881 9.582 7.608 1.00 35.34 110 HIS A N 1
ATOM 832 C CA . HIS A 1 110 ? -18.222 10.161 7.757 1.00 35.34 110 HIS A CA 1
ATOM 833 C C . HIS A 1 110 ? -18.368 10.948 9.058 1.00 35.34 110 HIS A C 1
ATOM 835 O O . HIS A 1 110 ? -17.881 10.468 10.108 1.00 35.34 110 HIS A O 1
#

pLDDT: mean 70.52,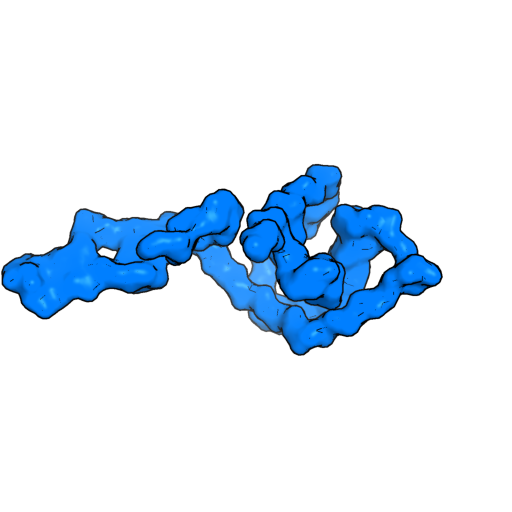 std 15.51, range [35.34, 90.62]

Foldseek 3Di:
DDWDKAFFDAPQWGWIWTADDVNPDTDIDTQAGHPRRDDDFPNADPVNVQVVVCRRVVDDPVPDDDDCPDDDDDDQDFDAPPDQADPVRPDGDDQVRGTGHDPVVPPRPD

Sequence (110 aa):
MFHQVVYVANKDIGEGFRLENEEKQGFIMVNNVGSNATFEPGSVTVDDVNQYFYQLSGLTLDKVTPEIVSINCWTMAAYTAGRFESKGGQVFLAGCSAHTMPPTGGLGEH

Organism: Fusarium redolens (NCBI:txid48865)

Nearest PDB structures (foldseek):
  3mar-assembly1_A  TM=3.917E-01  e=3.582E+00  Homo sapiens
  1hkg-assembly1_A  TM=3.612E-01  e=5.483E+00  Saccharomyces cerevisiae
  8bsi-assembly1_LU  TM=1.816E-01  e=6.580E+00  Giardia duodenalis
  8fkt-assembly1_LE  TM=1.825E-01  e=6.580E+00  Homo sapiens

Radius of gyration: 17.37 Å; Cα contacts (8 Å, |Δi|>4): 124; chains: 1; bounding box: 33×31×55 Å

Secondary structure (DSSP, 8-state):
----EEEEE-SSEEEEEEEETTTTEEEEEEEEETTB----TT---HHHHHHHHHHHH---TTT---------------EE-S-SB-TTSS-B--GGGTEE--STTSTT--